Protein AF-A0A239EEB7-F1 (afdb_monomer_lite)

Sequence (54 aa):
MLNLFKSSKVNSLQKKYDRLMKEAYDLSKSNPDESLQKQKEAQEIQRKIIATPL

pLDDT: mean 87.26, std 13.6, range [48.06, 96.81]

InterPro domains:
  IPR045493 Protein of unknown function DUF6435 [NF033487] (1-50)

Foldseek 3Di:
DPVVVLVVVLVVLVVLLVVLQVVLVVCVVPPNVVSVVSNVVSVVSVVVSVPRDD

Organism: Ekhidna lutea (NCBI:txid447679)

Secondary structure (DSSP, 8-state):
--HHHHHHHHHHHHHHHHHHHHHHHHHTTT-HHHHHHHHHHHHHHHHHHHTS--

Radius of gyration: 13.22 Å; chains: 1; bounding box: 24×9×43 Å

Structure (mmCIF, N/CA/C/O backbone):
data_AF-A0A239EEB7-F1
#
_entry.id   AF-A0A239EEB7-F1
#
loop_
_atom_site.group_PDB
_atom_site.id
_atom_site.type_symbol
_atom_site.label_atom_id
_atom_site.label_alt_id
_atom_site.label_comp_id
_atom_site.label_asym_id
_atom_site.label_entity_id
_atom_site.label_seq_id
_atom_site.pdbx_PDB_ins_code
_atom_site.Cartn_x
_atom_site.Cartn_y
_atom_site.Cartn_z
_atom_site.occupancy
_atom_site.B_iso_or_equiv
_atom_site.auth_seq_id
_atom_site.auth_comp_id
_atom_site.auth_asym_id
_atom_site.auth_atom_id
_atom_site.pdbx_PDB_model_num
ATOM 1 N N . MET A 1 1 ? -9.246 -0.088 30.740 1.00 48.06 1 MET A N 1
ATOM 2 C CA . MET A 1 1 ? -7.929 -0.438 30.151 1.00 48.06 1 MET A CA 1
ATOM 3 C C . MET A 1 1 ? -8.019 -1.242 28.835 1.00 48.06 1 MET A C 1
ATOM 5 O O . MET A 1 1 ? -7.031 -1.839 28.436 1.00 48.06 1 MET A O 1
ATOM 9 N N . LEU A 1 2 ? -9.141 -1.221 28.096 1.00 59.16 2 LEU A N 1
ATOM 10 C CA . LEU A 1 2 ? -9.280 -1.950 26.815 1.00 59.16 2 LEU A CA 1
ATOM 11 C C . LEU A 1 2 ? -8.949 -1.097 25.571 1.00 59.16 2 LEU A C 1
ATOM 13 O O . LEU A 1 2 ? -8.706 -1.639 24.495 1.00 59.16 2 LEU A O 1
ATOM 17 N N . ASN A 1 3 ? -8.853 0.228 25.724 1.00 54.91 3 ASN A N 1
ATOM 18 C CA . ASN A 1 3 ? -8.605 1.152 24.608 1.00 54.91 3 ASN A CA 1
ATOM 19 C C . ASN A 1 3 ? -7.137 1.179 24.140 1.00 54.91 3 ASN A C 1
ATOM 21 O O . ASN A 1 3 ? -6.864 1.631 23.032 1.00 54.91 3 ASN A O 1
ATOM 25 N N . LEU A 1 4 ? -6.192 0.662 24.938 1.00 62.00 4 LEU A N 1
ATOM 26 C CA . LEU A 1 4 ? -4.773 0.592 24.554 1.00 62.00 4 LEU A CA 1
ATOM 27 C C . LEU A 1 4 ? -4.497 -0.478 23.482 1.00 62.00 4 LEU A C 1
ATOM 29 O O . LEU A 1 4 ? -3.622 -0.311 22.636 1.00 62.00 4 LEU A O 1
ATOM 33 N N . PHE A 1 5 ? -5.244 -1.584 23.493 1.00 60.91 5 PHE A N 1
ATOM 34 C CA . PHE A 1 5 ? -5.039 -2.671 22.530 1.00 60.91 5 PHE A CA 1
ATOM 35 C C . PHE A 1 5 ? -5.658 -2.353 21.164 1.00 60.91 5 PHE A C 1
ATOM 37 O O . PHE A 1 5 ? -5.071 -2.671 20.127 1.00 60.91 5 PHE A O 1
ATOM 44 N N . LYS A 1 6 ? -6.808 -1.664 21.151 1.00 58.25 6 LYS A N 1
ATOM 45 C CA . LYS A 1 6 ? -7.438 -1.173 19.918 1.00 58.25 6 LYS A CA 1
ATOM 46 C C . LYS A 1 6 ? -6.575 -0.127 19.210 1.00 58.25 6 LYS A C 1
ATOM 48 O O . LYS A 1 6 ? -6.364 -0.244 18.004 1.00 58.25 6 LYS A O 1
ATOM 53 N N . SER A 1 7 ? -6.019 0.837 19.949 1.00 63.62 7 SER A N 1
ATOM 54 C CA . SER A 1 7 ? -5.132 1.855 19.372 1.00 63.62 7 SER A CA 1
ATOM 55 C C . SER A 1 7 ? -3.862 1.240 18.780 1.00 63.62 7 SER A C 1
ATOM 57 O O . SER A 1 7 ? -3.444 1.641 17.697 1.00 63.62 7 SER A O 1
ATOM 59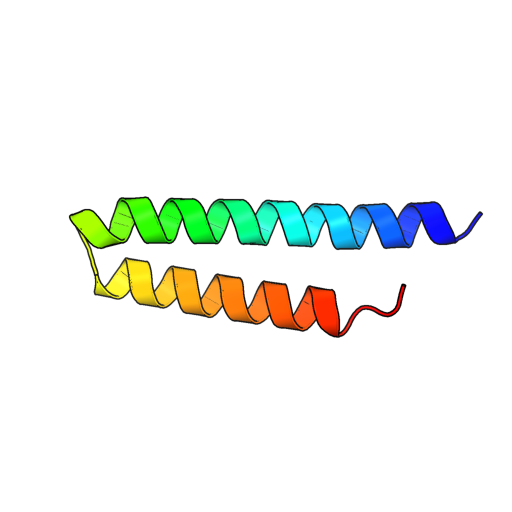 N N . SER A 1 8 ? -3.298 0.207 19.414 1.00 77.00 8 SER A N 1
ATOM 60 C CA . SER A 1 8 ? -2.133 -0.523 18.895 1.00 77.00 8 SER A CA 1
ATOM 61 C C . SER A 1 8 ? -2.422 -1.236 17.565 1.00 77.00 8 SER A C 1
ATOM 63 O O . SER A 1 8 ? -1.640 -1.135 16.617 1.00 77.00 8 SER A O 1
ATOM 65 N N . LYS A 1 9 ? -3.585 -1.893 17.440 1.00 81.94 9 LYS A N 1
ATOM 66 C CA . LYS A 1 9 ? -3.986 -2.582 16.202 1.00 81.94 9 LYS A CA 1
ATOM 67 C C . LYS A 1 9 ? -4.258 -1.606 15.056 1.00 81.94 9 LYS A C 1
ATOM 69 O O . LYS A 1 9 ? -3.789 -1.837 13.944 1.00 81.94 9 LYS A O 1
ATOM 74 N N . VAL A 1 10 ? -4.964 -0.508 15.329 1.00 85.50 10 VAL A N 1
ATOM 75 C CA . VAL A 1 10 ? -5.201 0.555 14.339 1.00 85.50 10 VAL A CA 1
ATOM 76 C C . VAL A 1 10 ? -3.879 1.189 13.909 1.00 85.50 10 VAL A C 1
ATOM 78 O O . VAL A 1 10 ? -3.636 1.321 12.716 1.00 85.50 10 VAL A O 1
ATOM 81 N N . ASN A 1 11 ? -2.973 1.475 14.847 1.00 87.38 11 ASN A N 1
ATOM 82 C CA . ASN A 1 11 ? -1.649 2.027 14.549 1.00 87.38 11 ASN A CA 1
ATOM 83 C C . ASN A 1 11 ? -0.806 1.075 13.679 1.00 87.38 11 ASN A C 1
ATOM 85 O O . ASN A 1 11 ? -0.183 1.501 12.709 1.00 87.38 11 ASN A O 1
ATOM 89 N N . SER A 1 12 ? -0.834 -0.230 13.963 1.00 90.31 12 SER A N 1
ATOM 90 C CA . SER A 1 12 ? -0.168 -1.238 13.131 1.00 90.31 12 SER A CA 1
ATOM 91 C C . SER A 1 12 ? -0.716 -1.267 11.699 1.00 90.31 12 SER A C 1
ATOM 93 O O . SER A 1 12 ? 0.062 -1.291 10.742 1.00 90.31 12 SER A O 1
ATOM 95 N N . LEU A 1 13 ? -2.042 -1.211 11.540 1.00 91.25 13 LEU A N 1
ATOM 96 C CA . LEU A 1 13 ? -2.677 -1.145 10.224 1.00 91.25 13 LEU A CA 1
ATOM 97 C C . LEU A 1 13 ? -2.341 0.165 9.501 1.00 91.25 13 LEU A C 1
ATOM 99 O O . LEU A 1 13 ? -2.032 0.123 8.313 1.00 91.25 13 LEU A O 1
ATOM 103 N N . GLN A 1 14 ? -2.312 1.295 10.211 1.00 90.69 14 GLN A N 1
ATOM 104 C CA . GLN A 1 14 ? -1.916 2.597 9.669 1.00 90.69 14 GLN A CA 1
ATOM 105 C C . GLN A 1 14 ? -0.487 2.548 9.110 1.00 90.69 14 GLN A C 1
ATOM 107 O O . GLN A 1 14 ? -0.263 2.852 7.944 1.00 90.69 14 GLN A O 1
ATOM 112 N N . LYS A 1 15 ? 0.471 2.030 9.891 1.00 94.25 15 LYS A N 1
ATOM 113 C CA . LYS A 1 15 ? 1.864 1.857 9.446 1.00 94.25 15 LYS A CA 1
ATOM 114 C C . LYS A 1 15 ? 1.981 0.958 8.218 1.00 94.25 15 LYS A C 1
ATOM 116 O O . LYS A 1 15 ? 2.815 1.201 7.348 1.00 94.25 15 LYS A O 1
ATOM 121 N N . LYS A 1 16 ? 1.170 -0.104 8.150 1.00 94.00 16 LYS A N 1
ATOM 122 C CA . LYS A 1 16 ? 1.148 -1.006 6.993 1.00 94.00 16 LYS A CA 1
ATOM 123 C C . LYS A 1 16 ? 0.594 -0.307 5.751 1.00 94.00 16 LYS A C 1
ATOM 125 O O . LYS A 1 16 ? 1.160 -0.479 4.677 1.00 94.00 16 LYS A O 1
ATOM 130 N N . TYR A 1 17 ? -0.464 0.486 5.904 1.00 95.62 17 TYR A N 1
ATOM 131 C CA . TYR A 1 17 ? -1.007 1.323 4.836 1.00 95.62 17 TYR A CA 1
ATOM 132 C C . TYR A 1 17 ? 0.045 2.305 4.304 1.00 95.62 17 TYR A C 1
ATOM 134 O O . TYR A 1 17 ? 0.305 2.321 3.103 1.00 95.62 17 TYR A O 1
ATOM 142 N N . ASP A 1 18 ? 0.712 3.044 5.195 1.00 95.31 18 ASP A N 1
ATOM 143 C CA . ASP A 1 18 ? 1.716 4.044 4.815 1.00 95.31 18 ASP A CA 1
ATOM 144 C C . ASP A 1 18 ? 2.885 3.407 4.049 1.00 95.31 18 ASP A C 1
ATOM 146 O O . ASP A 1 18 ? 3.338 3.935 3.031 1.00 95.31 18 ASP A O 1
ATOM 150 N N . ARG A 1 19 ? 3.345 2.227 4.492 1.00 96.81 19 ARG A N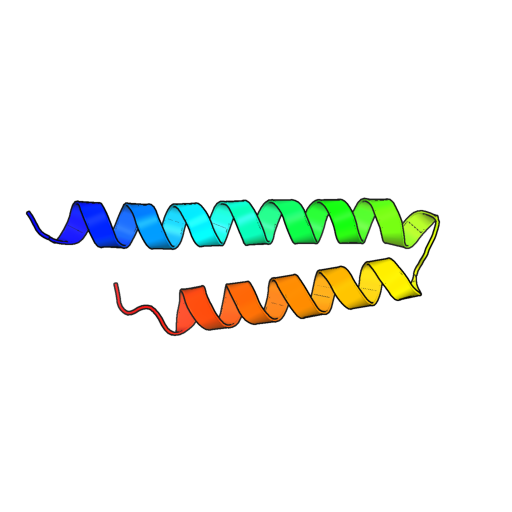 1
ATOM 151 C CA . ARG A 1 19 ? 4.391 1.468 3.795 1.00 96.81 19 ARG A CA 1
ATOM 152 C C . ARG A 1 19 ? 3.945 1.046 2.393 1.00 96.81 19 ARG A C 1
ATOM 154 O O . ARG A 1 19 ? 4.688 1.277 1.446 1.00 96.81 19 ARG A O 1
ATOM 161 N N . LEU A 1 20 ? 2.751 0.466 2.254 1.00 96.38 20 LEU A N 1
ATOM 162 C CA . LEU A 1 20 ? 2.229 0.017 0.957 1.00 96.38 20 LEU A CA 1
ATOM 163 C C . LEU A 1 20 ? 2.035 1.183 -0.021 1.00 96.38 20 LEU A C 1
ATOM 165 O O . LEU A 1 20 ? 2.328 1.043 -1.203 1.00 96.38 20 LEU A O 1
ATOM 169 N N . MET A 1 21 ? 1.592 2.343 0.467 1.00 94.44 21 MET A N 1
ATOM 170 C CA . MET A 1 21 ? 1.468 3.559 -0.342 1.00 94.44 21 MET A CA 1
ATOM 171 C C . MET A 1 21 ? 2.828 4.083 -0.810 1.00 94.44 21 MET A C 1
ATOM 173 O O . MET A 1 21 ? 2.974 4.468 -1.970 1.00 94.44 21 MET A O 1
ATOM 177 N N . LYS A 1 22 ? 3.844 4.054 0.061 1.00 96.56 22 LYS A N 1
ATOM 178 C CA . LYS A 1 22 ? 5.212 4.415 -0.320 1.00 96.56 22 LYS A CA 1
ATOM 179 C C . LYS A 1 22 ? 5.779 3.447 -1.360 1.00 96.56 22 LYS A C 1
ATOM 181 O O . LYS A 1 22 ? 6.303 3.895 -2.371 1.00 96.56 22 LYS A O 1
A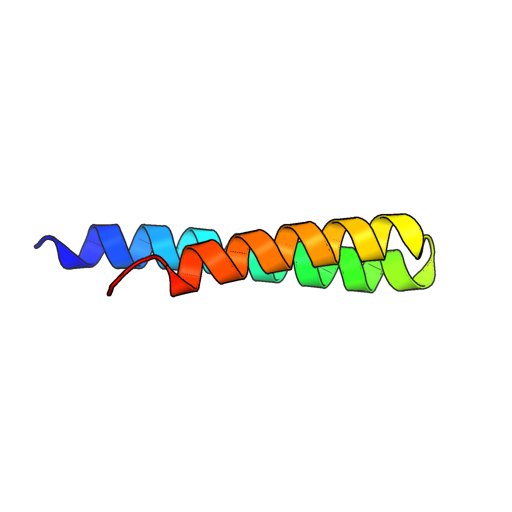TOM 186 N N . GLU A 1 23 ? 5.644 2.142 -1.136 1.00 95.44 23 GLU A N 1
ATOM 187 C CA . GLU A 1 23 ? 6.085 1.111 -2.085 1.00 95.44 23 GLU A CA 1
ATOM 188 C C . GLU A 1 23 ? 5.373 1.256 -3.432 1.00 95.44 23 GLU A C 1
ATOM 190 O O . GLU A 1 23 ? 6.018 1.207 -4.473 1.00 95.44 23 GLU A O 1
ATOM 195 N N . ALA A 1 24 ? 4.065 1.527 -3.428 1.00 96.69 24 ALA A N 1
ATOM 196 C CA . ALA A 1 24 ? 3.315 1.809 -4.643 1.00 96.69 24 ALA A CA 1
ATOM 197 C C . ALA A 1 24 ? 3.843 3.042 -5.389 1.00 96.69 24 ALA A C 1
ATOM 199 O O . ALA A 1 24 ? 3.940 3.016 -6.614 1.00 96.69 24 ALA A O 1
ATOM 200 N N . TYR A 1 25 ? 4.177 4.121 -4.679 1.00 95.75 25 TYR A N 1
ATOM 201 C CA . TYR A 1 25 ? 4.739 5.326 -5.287 1.00 95.75 25 TYR A CA 1
ATOM 202 C C . TYR A 1 25 ? 6.146 5.094 -5.849 1.00 95.75 25 TYR A C 1
ATOM 204 O O . TYR A 1 25 ? 6.474 5.601 -6.919 1.00 95.75 25 TYR A O 1
ATOM 212 N N . ASP A 1 26 ? 6.973 4.319 -5.153 1.00 96.44 26 ASP A N 1
ATOM 213 C CA . ASP A 1 26 ? 8.307 3.970 -5.635 1.00 96.44 26 ASP A CA 1
ATOM 214 C C . ASP A 1 26 ? 8.203 3.075 -6.889 1.00 96.44 26 ASP A C 1
ATOM 216 O O . ASP A 1 26 ? 8.881 3.329 -7.885 1.00 96.44 26 ASP A O 1
ATOM 220 N N . LEU A 1 27 ? 7.281 2.105 -6.887 1.00 96.19 27 LEU A N 1
ATOM 221 C CA . LEU A 1 27 ? 7.001 1.223 -8.023 1.00 96.19 27 LEU A CA 1
ATOM 222 C C . LEU A 1 27 ? 6.305 1.932 -9.184 1.00 96.19 27 LEU A C 1
ATOM 224 O O . LEU A 1 27 ? 6.500 1.530 -10.320 1.00 96.19 27 LEU A O 1
ATOM 228 N N . SER A 1 28 ? 5.537 3.003 -8.972 1.00 95.38 28 SER A N 1
ATOM 229 C CA . SER A 1 28 ? 4.855 3.690 -10.085 1.00 95.38 28 SER A CA 1
ATOM 230 C C . SER A 1 28 ? 5.833 4.273 -11.110 1.00 95.38 28 SER A C 1
ATOM 232 O O . SER A 1 28 ? 5.464 4.503 -12.259 1.00 95.38 28 SER A O 1
ATOM 234 N N . LYS A 1 29 ? 7.093 4.472 -10.704 1.00 94.88 29 LYS A N 1
ATOM 235 C CA . LYS A 1 29 ? 8.180 4.980 -11.544 1.00 94.88 29 LYS A CA 1
ATOM 236 C C . LYS A 1 29 ? 8.826 3.904 -12.421 1.00 94.88 29 LYS A C 1
ATOM 238 O O . LYS A 1 29 ? 9.491 4.260 -13.388 1.00 94.88 29 LYS A O 1
ATOM 243 N N . SER A 1 30 ? 8.678 2.622 -12.081 1.00 95.69 30 SER A N 1
ATOM 244 C CA . SER A 1 30 ? 9.392 1.509 -12.732 1.00 95.69 30 SER A CA 1
ATOM 245 C C . SER A 1 30 ? 8.497 0.335 -13.141 1.00 95.69 30 SER A C 1
ATOM 247 O O . SER A 1 30 ? 8.753 -0.285 -14.167 1.00 95.69 30 SER A O 1
ATOM 249 N N . ASN A 1 31 ? 7.452 0.036 -12.370 1.00 95.81 31 ASN A N 1
ATOM 250 C CA . ASN A 1 31 ? 6.509 -1.056 -12.581 1.00 95.81 31 ASN A CA 1
ATOM 251 C C . ASN A 1 31 ? 5.066 -0.635 -12.195 1.00 95.81 31 ASN A C 1
ATOM 253 O O . ASN A 1 31 ? 4.642 -0.809 -11.044 1.00 95.81 31 ASN A O 1
ATOM 257 N N . PRO A 1 32 ? 4.293 -0.065 -13.138 1.00 93.75 32 PRO A N 1
ATOM 258 C CA . PRO A 1 32 ? 2.954 0.459 -12.864 1.00 93.75 32 PRO A CA 1
ATOM 259 C C . PRO A 1 32 ? 1.941 -0.625 -12.465 1.00 93.75 32 PRO A C 1
ATOM 261 O O . PRO A 1 32 ? 1.051 -0.350 -11.658 1.00 93.75 32 PRO A O 1
ATOM 264 N N . ASP A 1 33 ? 2.093 -1.856 -12.958 1.00 96.12 33 ASP A N 1
ATOM 265 C CA . ASP A 1 33 ? 1.195 -2.966 -12.615 1.00 96.12 33 ASP A CA 1
ATOM 266 C C . ASP A 1 33 ? 1.373 -3.398 -11.155 1.00 96.12 33 ASP A C 1
ATOM 268 O O . ASP A 1 33 ? 0.400 -3.560 -10.411 1.00 96.12 33 ASP A O 1
ATOM 272 N N . GLU A 1 34 ? 2.623 -3.507 -10.703 1.00 94.75 34 GLU A N 1
ATOM 273 C CA . GLU A 1 34 ? 2.931 -3.830 -9.309 1.00 94.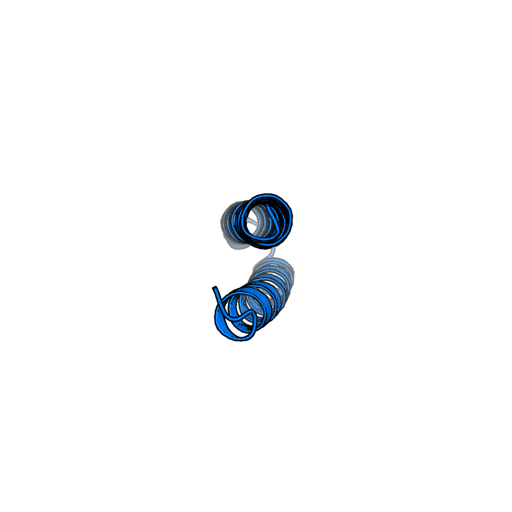75 34 GLU A CA 1
ATOM 274 C C . GLU A 1 34 ? 2.561 -2.672 -8.373 1.00 94.75 34 GLU A C 1
ATOM 276 O O . GLU A 1 34 ? 2.014 -2.893 -7.291 1.00 94.75 34 GLU A O 1
ATOM 281 N N . SER A 1 35 ? 2.746 -1.422 -8.816 1.00 96.31 35 SER A N 1
ATOM 282 C CA . SER A 1 35 ? 2.236 -0.242 -8.108 1.00 96.31 35 SER A CA 1
ATOM 283 C C . SER A 1 35 ? 0.725 -0.321 -7.892 1.00 96.31 35 SER A C 1
ATOM 285 O O . SER A 1 35 ? 0.244 -0.116 -6.774 1.00 96.31 35 SER A O 1
ATOM 287 N N . LEU A 1 36 ? -0.038 -0.665 -8.934 1.00 96.06 36 LEU A N 1
ATOM 288 C CA . LEU A 1 36 ? -1.487 -0.817 -8.843 1.00 96.06 36 LEU A CA 1
ATOM 289 C C . LEU A 1 36 ? -1.874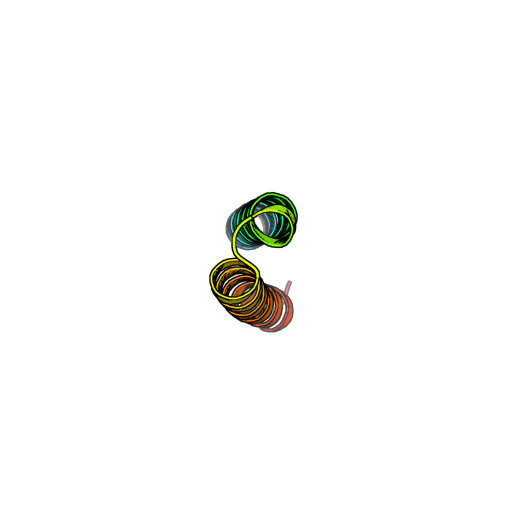 -1.927 -7.859 1.00 96.06 36 LEU A C 1
ATOM 291 O O . LEU A 1 36 ? -2.823 -1.764 -7.088 1.00 96.06 36 LEU A O 1
ATOM 295 N N . GLN A 1 37 ? -1.139 -3.039 -7.847 1.00 96.44 37 GLN A N 1
ATOM 296 C CA . GLN A 1 37 ? -1.357 -4.117 -6.886 1.00 96.44 37 GLN A CA 1
ATOM 297 C C . GLN A 1 37 ? -1.139 -3.636 -5.444 1.00 96.44 37 GLN A C 1
ATOM 299 O O . GLN A 1 37 ? -2.009 -3.844 -4.595 1.00 96.44 37 GLN A O 1
ATOM 304 N N . LYS A 1 38 ? -0.051 -2.907 -5.171 1.00 96.06 38 LYS A N 1
ATOM 305 C CA . LYS A 1 38 ? 0.224 -2.334 -3.842 1.00 96.06 38 LYS A CA 1
ATOM 306 C C . LYS A 1 38 ? -0.825 -1.309 -3.411 1.00 96.06 38 LYS A C 1
ATOM 308 O O . LYS A 1 38 ? -1.213 -1.286 -2.242 1.00 96.06 38 LYS A O 1
ATOM 313 N N . GLN A 1 39 ? -1.352 -0.514 -4.342 1.00 95.56 39 GLN A N 1
ATOM 314 C CA . GLN A 1 39 ? -2.465 0.397 -4.059 1.00 95.56 39 GLN A CA 1
ATOM 315 C C . GLN A 1 39 ? -3.742 -0.356 -3.673 1.00 95.56 39 GLN A C 1
ATOM 317 O O . GLN A 1 39 ? -4.410 0.038 -2.715 1.00 95.56 39 GLN A O 1
ATOM 322 N N . LYS A 1 40 ? -4.066 -1.462 -4.356 1.00 96.75 40 LYS A N 1
ATOM 323 C CA . LYS A 1 40 ? -5.203 -2.323 -3.988 1.00 96.75 40 LYS A CA 1
ATOM 324 C C . LYS A 1 40 ? -5.021 -2.927 -2.594 1.00 96.75 40 LYS A C 1
ATOM 326 O O . LYS A 1 40 ? -5.936 -2.847 -1.777 1.00 96.75 40 LYS A O 1
ATOM 331 N N . GLU A 1 41 ? -3.832 -3.447 -2.283 1.00 95.12 41 GLU A N 1
ATOM 332 C CA . GLU A 1 41 ? -3.513 -3.971 -0.946 1.00 95.12 41 GLU A CA 1
ATOM 333 C C . GLU A 1 41 ? -3.693 -2.897 0.141 1.00 95.12 41 GLU A C 1
ATOM 335 O O . GLU A 1 41 ? -4.284 -3.147 1.193 1.00 95.12 41 GLU A O 1
ATOM 340 N N . ALA A 1 42 ? -3.229 -1.674 -0.113 1.00 95.44 42 ALA A N 1
ATOM 341 C CA . ALA A 1 42 ? -3.394 -0.562 0.813 1.00 95.44 42 ALA A CA 1
ATOM 342 C C . ALA A 1 42 ? -4.871 -0.175 1.002 1.00 95.44 42 ALA A C 1
ATOM 344 O O . ALA A 1 42 ? -5.297 0.053 2.134 1.00 95.44 42 ALA A O 1
ATOM 345 N N . GLN A 1 43 ? -5.682 -0.166 -0.060 1.00 94.75 43 GLN A N 1
ATOM 346 C CA . GLN A 1 43 ? -7.124 0.080 0.049 1.00 94.75 43 GLN A CA 1
ATOM 347 C C . GLN A 1 43 ? -7.822 -0.964 0.931 1.00 94.75 43 GLN A C 1
ATOM 349 O O . GLN A 1 43 ? -8.701 -0.619 1.722 1.00 94.75 43 GLN A O 1
ATOM 354 N N . GLU A 1 44 ? -7.421 -2.234 0.865 1.00 95.31 44 GLU A N 1
ATOM 355 C CA . GLU A 1 44 ? -7.945 -3.259 1.772 1.00 95.31 44 GLU A CA 1
ATOM 356 C C . GLU A 1 44 ? -7.567 -2.994 3.233 1.00 95.31 44 GLU A C 1
ATOM 358 O O . GLU A 1 44 ? -8.394 -3.170 4.131 1.00 95.31 44 GLU A O 1
ATOM 363 N N . ILE A 1 45 ? -6.332 -2.553 3.492 1.00 93.81 45 ILE A N 1
ATOM 364 C CA . ILE A 1 45 ? -5.901 -2.160 4.839 1.00 93.81 45 ILE A CA 1
ATOM 365 C C . ILE A 1 45 ? -6.710 -0.959 5.332 1.00 93.81 45 ILE A C 1
ATOM 367 O O . ILE A 1 45 ? -7.192 -0.981 6.463 1.00 93.81 45 ILE A O 1
ATOM 371 N N . GLN A 1 46 ? -6.937 0.041 4.483 1.00 91.88 46 GLN A N 1
ATOM 372 C CA . GLN A 1 46 ? -7.759 1.201 4.816 1.00 91.88 46 GLN A CA 1
ATOM 373 C C . GLN A 1 46 ? -9.192 0.790 5.177 1.00 91.88 46 GLN A C 1
ATOM 375 O O . GLN A 1 46 ? -9.722 1.237 6.194 1.00 91.88 46 GLN A O 1
ATOM 380 N N . ARG A 1 47 ? -9.798 -0.131 4.417 1.00 93.50 47 ARG A N 1
ATOM 381 C CA . ARG A 1 47 ? -11.116 -0.696 4.750 1.00 93.50 47 ARG A CA 1
ATOM 382 C C . ARG A 1 47 ? -11.109 -1.386 6.114 1.00 93.50 47 ARG A C 1
ATOM 384 O O . ARG A 1 47 ? -12.056 -1.215 6.872 1.00 93.50 47 ARG A O 1
ATOM 391 N N . LYS A 1 48 ? -10.042 -2.115 6.464 1.00 89.81 48 LYS A N 1
ATOM 392 C CA . LYS A 1 48 ? -9.891 -2.754 7.788 1.00 89.81 48 LYS A CA 1
ATOM 393 C C . LYS A 1 48 ? -9.752 -1.733 8.917 1.00 89.81 48 LYS A C 1
ATOM 395 O O . LYS A 1 48 ? -10.280 -1.974 9.999 1.00 89.81 48 LYS A O 1
ATOM 400 N N . ILE A 1 49 ? -9.070 -0.613 8.677 1.00 87.94 49 ILE A N 1
ATOM 401 C CA . ILE A 1 49 ? -8.968 0.494 9.639 1.00 87.94 49 ILE A CA 1
ATOM 402 C C . ILE A 1 49 ? -10.354 1.094 9.886 1.00 87.94 49 ILE A C 1
ATOM 404 O O . ILE A 1 49 ? -10.780 1.163 11.032 1.00 87.94 49 ILE A O 1
ATOM 408 N N . ILE A 1 50 ? -11.083 1.440 8.821 1.00 87.88 50 ILE A N 1
ATOM 409 C CA . ILE A 1 50 ? -12.429 2.034 8.904 1.00 87.88 50 ILE A CA 1
ATOM 410 C C . ILE A 1 50 ? -13.425 1.070 9.563 1.00 87.88 50 ILE A C 1
ATOM 412 O O . ILE A 1 50 ? -14.240 1.482 10.382 1.00 87.88 50 ILE A O 1
ATOM 416 N N . ALA A 1 51 ? -13.344 -0.222 9.240 1.00 88.88 51 ALA A N 1
ATOM 417 C CA . ALA A 1 51 ? -14.202 -1.251 9.819 1.00 88.88 51 ALA A CA 1
ATOM 418 C C . ALA A 1 51 ? -13.847 -1.604 11.274 1.00 88.88 51 ALA A C 1
ATOM 420 O O . ALA A 1 51 ? -14.585 -2.359 11.901 1.00 88.88 51 ALA A O 1
ATOM 421 N N . THR A 1 52 ? -12.728 -1.105 11.817 1.00 77.56 52 THR A N 1
ATOM 422 C CA . THR A 1 52 ? -12.367 -1.307 13.224 1.00 77.56 52 THR A CA 1
ATOM 423 C C . THR A 1 52 ? -12.976 -0.172 14.058 1.00 77.56 52 THR A C 1
ATOM 425 O O . THR A 1 52 ? -12.444 0.937 14.034 1.00 77.56 52 THR A O 1
ATOM 428 N N . PRO A 1 53 ? -14.069 -0.407 14.813 1.00 61.47 53 PRO A N 1
ATOM 429 C CA . PRO A 1 53 ? -14.672 0.629 15.646 1.00 61.47 53 PRO A CA 1
ATOM 430 C C . PRO A 1 53 ? -13.724 1.02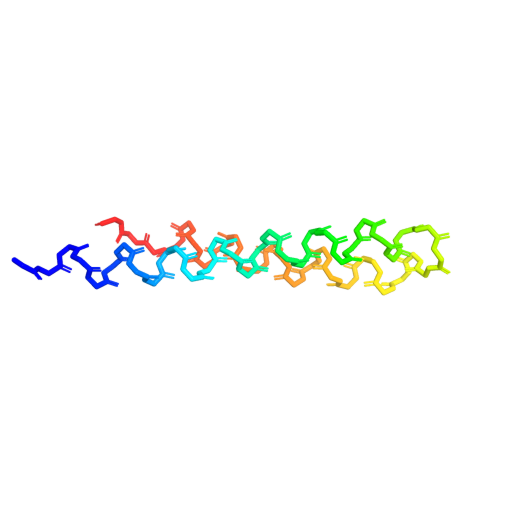1 16.788 1.00 61.47 53 PRO A C 1
ATOM 432 O O . PRO A 1 53 ? -13.224 0.143 17.511 1.00 61.47 53 PRO A O 1
ATOM 435 N N . LEU A 1 54 ? -13.504 2.335 16.933 1.00 60.38 54 LEU A N 1
ATOM 436 C CA . LEU A 1 54 ? -12.704 2.969 17.993 1.00 60.38 54 LEU A CA 1
ATOM 437 C C . LEU A 1 54 ? -13.084 2.460 19.395 1.00 60.38 54 LEU A C 1
ATOM 439 O O . LEU A 1 54 ? -14.264 2.127 19.648 1.00 60.38 54 LEU A O 1
#